Protein AF-A0A7J8R7D6-F1 (afdb_monomer_lite)

Foldseek 3Di:
DDVVVVLVPDQDDDPNDTDFDDDDDPPDDPVPDDRPDTDDDDDDPPDPPVRQDPVNVCVVCVVVPHDDDCPPVPRDDCDDDDDDDDDDDDDPDPPDD

pLDDT: mean 72.34, std 20.87, range [30.14, 92.94]

Secondary structure (DSSP, 8-state):
--HHHHHHTPSEEETTEEE----PPTT--GGG-------------S--TTT--HHHHHHHHHHHS----STT-------SS----------------

Sequence (97 aa):
MDLERVIKGSPWTFNNHLSVLHKLQRGVDPLKVSLIYSPLWVQLYNVPIGFVSKNLAIQMGNFIGEFMDDSFCEVRMMGGVETKEMGWDLSLRAQSQ

Structure (mmCIF, N/CA/C/O backbone):
data_AF-A0A7J8R7D6-F1
#
_entry.id   AF-A0A7J8R7D6-F1
#
loop_
_atom_site.group_PDB
_atom_site.id
_atom_site.type_symbol
_atom_site.label_atom_id
_atom_site.label_alt_id
_atom_site.label_comp_id
_atom_site.label_asym_id
_atom_site.label_entity_id
_atom_site.label_seq_id
_atom_site.pdbx_PDB_ins_code
_atom_site.Cartn_x
_atom_site.Cartn_y
_atom_site.Cartn_z
_atom_site.occupancy
_atom_site.B_iso_or_equiv
_atom_site.auth_seq_id
_atom_site.auth_comp_id
_atom_site.auth_asym_id
_atom_site.auth_atom_id
_atom_site.pdbx_PDB_model_num
ATOM 1 N N . MET A 1 1 ? -1.109 -13.038 23.042 1.00 54.47 1 MET A N 1
ATOM 2 C CA . MET A 1 1 ? -1.230 -13.008 21.569 1.00 54.47 1 MET A CA 1
ATOM 3 C C . MET A 1 1 ? -0.716 -11.669 21.093 1.00 54.47 1 MET A C 1
ATOM 5 O O . MET A 1 1 ? -1.029 -10.659 21.708 1.00 54.47 1 MET A O 1
ATOM 9 N N . ASP A 1 2 ? 0.136 -11.690 20.081 1.00 83.62 2 ASP A N 1
ATOM 10 C CA . ASP A 1 2 ? 1.065 -10.607 19.781 1.00 83.62 2 ASP A CA 1
ATOM 11 C C . ASP A 1 2 ? 0.456 -9.642 18.749 1.00 83.62 2 ASP A C 1
ATOM 13 O O . ASP A 1 2 ? 0.461 -9.915 17.549 1.00 83.62 2 ASP A O 1
ATOM 17 N N . LEU A 1 3 ? -0.160 -8.547 19.216 1.00 82.56 3 LEU A N 1
ATOM 18 C CA . LEU A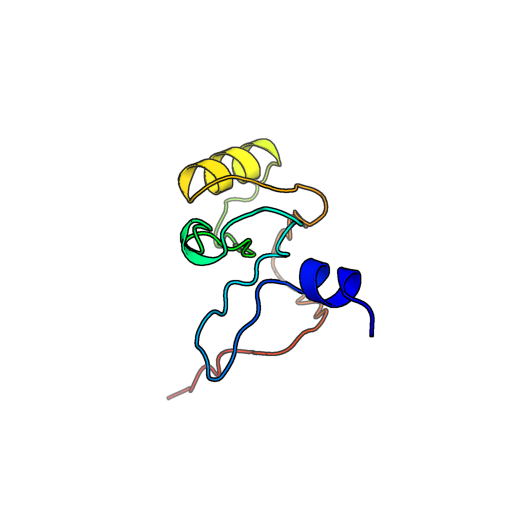 1 3 ? -0.834 -7.559 18.358 1.00 82.56 3 LEU A CA 1
ATOM 19 C C . LEU A 1 3 ? 0.112 -7.002 17.288 1.00 82.56 3 LEU A C 1
ATOM 21 O O . LEU A 1 3 ? -0.304 -6.776 16.155 1.00 82.56 3 LEU A O 1
ATOM 25 N N . GLU A 1 4 ? 1.387 -6.815 17.629 1.00 84.31 4 GLU A N 1
ATOM 26 C CA . GLU A 1 4 ? 2.387 -6.352 16.670 1.00 84.31 4 GLU A CA 1
ATOM 27 C C . GLU A 1 4 ? 2.560 -7.315 15.504 1.00 84.31 4 GLU A C 1
ATOM 29 O O . GLU A 1 4 ? 2.643 -6.872 14.363 1.00 84.31 4 GLU A O 1
ATOM 34 N N . ARG A 1 5 ? 2.567 -8.624 15.770 1.00 85.56 5 ARG A N 1
ATOM 35 C CA . ARG A 1 5 ? 2.656 -9.643 14.722 1.00 85.56 5 ARG A CA 1
ATOM 36 C C . ARG A 1 5 ? 1.456 -9.573 13.780 1.00 85.56 5 ARG A C 1
ATOM 38 O O . ARG A 1 5 ? 1.628 -9.712 12.575 1.00 85.56 5 ARG A O 1
ATOM 45 N N . VAL A 1 6 ? 0.257 -9.339 14.317 1.00 84.81 6 VAL A N 1
ATOM 46 C CA . VAL A 1 6 ? -0.964 -9.209 13.505 1.00 84.81 6 VAL A CA 1
ATOM 47 C C . VAL A 1 6 ? -0.901 -7.962 12.625 1.00 84.81 6 VAL A C 1
ATOM 49 O O . VAL A 1 6 ? -1.217 -8.025 11.445 1.00 84.81 6 VAL A O 1
ATOM 52 N N . ILE A 1 7 ? -0.449 -6.827 13.154 1.00 82.75 7 ILE A N 1
ATOM 53 C CA . ILE A 1 7 ? -0.338 -5.601 12.352 1.00 82.75 7 ILE A CA 1
ATOM 54 C C . ILE A 1 7 ? 0.771 -5.729 11.292 1.00 82.75 7 ILE A C 1
ATOM 56 O O . ILE A 1 7 ? 0.543 -5.402 10.127 1.00 82.75 7 ILE A O 1
ATOM 60 N N . LYS A 1 8 ? 1.937 -6.276 11.663 1.00 81.75 8 LYS A N 1
ATOM 61 C CA . LYS A 1 8 ? 3.077 -6.498 10.752 1.00 81.75 8 LYS A CA 1
ATOM 62 C C . LYS A 1 8 ? 2.793 -7.529 9.655 1.00 81.75 8 LYS A C 1
ATOM 64 O O . LYS A 1 8 ? 3.435 -7.477 8.619 1.00 81.75 8 LYS A O 1
ATOM 69 N N . GLY A 1 9 ? 1.859 -8.455 9.875 1.00 81.50 9 GLY A N 1
ATOM 70 C CA . GLY A 1 9 ? 1.470 -9.470 8.889 1.00 81.50 9 GLY A CA 1
ATOM 71 C C . GLY A 1 9 ? 0.428 -9.014 7.863 1.00 81.50 9 GLY A C 1
ATOM 72 O O . GLY A 1 9 ? -0.011 -9.833 7.065 1.00 81.50 9 GLY A O 1
ATOM 73 N N . SER A 1 10 ? -0.000 -7.747 7.892 1.00 80.50 10 SER A N 1
ATOM 74 C CA . SER A 1 10 ? -0.870 -7.195 6.846 1.00 80.50 10 SER A CA 1
ATOM 75 C C . SER A 1 10 ? -0.151 -7.148 5.482 1.00 80.50 10 SER A C 1
ATOM 77 O O . SER A 1 10 ? 1.077 -7.041 5.455 1.00 80.50 10 SER A O 1
ATOM 79 N N . PRO A 1 11 ? -0.872 -7.229 4.347 1.00 86.31 11 PRO A N 1
ATOM 80 C CA . PRO A 1 11 ? -2.332 -7.290 4.193 1.00 86.31 11 PRO A CA 1
ATOM 81 C C . PRO A 1 11 ? -2.936 -8.656 4.554 1.00 86.31 11 PRO A C 1
ATOM 83 O O . PRO A 1 11 ? -2.369 -9.702 4.256 1.00 86.31 11 PRO A O 1
ATOM 86 N N . TRP A 1 12 ? -4.132 -8.652 5.150 1.00 86.31 12 TRP A N 1
ATOM 87 C CA . TRP A 1 12 ? -4.854 -9.879 5.502 1.00 86.31 12 TRP A CA 1
ATOM 88 C C . TRP A 1 12 ? -5.951 -10.180 4.491 1.00 86.31 12 TRP A C 1
ATOM 90 O O . TRP A 1 12 ? -6.719 -9.294 4.118 1.00 86.31 12 TRP A O 1
ATOM 100 N N . THR A 1 13 ? -6.074 -11.443 4.099 1.00 88.75 13 THR A N 1
ATOM 101 C CA . THR A 1 13 ? -7.183 -11.912 3.268 1.00 88.75 13 THR A CA 1
ATOM 102 C C . THR A 1 13 ? -7.976 -12.990 3.997 1.00 88.75 13 THR A C 1
ATOM 104 O O . THR A 1 13 ? -7.425 -13.817 4.721 1.00 88.75 13 THR A O 1
ATOM 107 N N . PHE A 1 14 ? -9.294 -12.966 3.824 1.00 88.81 14 PHE A N 1
ATOM 108 C CA . PHE A 1 14 ? -10.203 -13.999 4.306 1.00 88.81 14 PHE A CA 1
ATOM 109 C C . PHE A 1 14 ? -11.202 -14.308 3.196 1.00 88.81 14 PHE A C 1
ATOM 111 O O . PHE A 1 14 ? -11.864 -13.401 2.698 1.00 88.81 14 PHE A O 1
ATOM 118 N N . ASN A 1 15 ? -11.289 -15.570 2.770 1.00 91.50 15 ASN A N 1
ATOM 119 C CA . ASN A 1 15 ? -12.121 -15.990 1.635 1.00 91.50 15 ASN A CA 1
ATOM 120 C C . ASN A 1 15 ? -11.892 -15.150 0.362 1.00 91.50 15 ASN A C 1
ATOM 122 O O . ASN A 1 15 ? -12.845 -14.754 -0.297 1.00 91.50 15 ASN A O 1
ATOM 126 N N . ASN A 1 16 ? -10.635 -14.847 0.027 1.00 87.31 16 ASN A N 1
ATOM 127 C CA . ASN A 1 16 ? -10.259 -13.977 -1.101 1.00 87.31 16 ASN A CA 1
ATOM 128 C C . ASN A 1 16 ? -10.782 -12.529 -1.010 1.00 87.31 16 ASN A C 1
ATOM 130 O O . ASN A 1 16 ? -10.735 -11.795 -1.995 1.00 87.31 16 ASN A O 1
ATOM 134 N N . HIS A 1 17 ? -11.230 -12.090 0.167 1.00 87.44 17 HIS A N 1
ATOM 135 C CA . HIS A 1 17 ? -11.583 -10.702 0.441 1.00 87.44 17 HIS A CA 1
ATOM 136 C C . HIS A 1 17 ? -10.506 -10.037 1.303 1.00 87.44 17 HIS A C 1
ATOM 138 O O . HIS A 1 17 ? -10.073 -10.591 2.318 1.00 87.44 17 HIS A O 1
ATOM 144 N N . LEU A 1 18 ? -10.078 -8.836 0.906 1.00 89.31 18 LEU A N 1
ATOM 145 C CA . LEU A 1 18 ? -9.123 -8.027 1.664 1.00 89.31 18 LEU A CA 1
ATOM 146 C C . LEU A 1 18 ? -9.775 -7.522 2.957 1.00 89.31 18 LEU A C 1
ATOM 148 O O . LEU A 1 18 ? -10.836 -6.902 2.926 1.00 89.31 18 LEU A O 1
ATOM 152 N N . SER A 1 19 ? -9.120 -7.769 4.088 1.00 89.31 19 SER A N 1
ATOM 153 C CA . SER A 1 19 ? -9.542 -7.297 5.406 1.00 89.31 19 SER A CA 1
ATOM 154 C C . SER A 1 19 ? -8.613 -6.187 5.888 1.00 89.31 19 SER A C 1
ATOM 156 O O . SER A 1 19 ? -7.427 -6.412 6.133 1.00 89.31 19 SER A O 1
ATOM 158 N N . VAL A 1 20 ? -9.161 -4.983 6.050 1.00 89.12 20 VAL A N 1
ATOM 159 C CA . VAL A 1 20 ? -8.428 -3.827 6.578 1.00 89.12 20 VAL A CA 1
ATOM 160 C C . VAL A 1 20 ? -8.579 -3.786 8.093 1.00 89.12 20 VAL A C 1
ATOM 162 O O . VAL A 1 20 ? -9.690 -3.734 8.617 1.00 89.12 20 VAL A O 1
ATOM 165 N N . LEU A 1 21 ? -7.452 -3.808 8.801 1.00 87.38 21 LEU A N 1
ATOM 166 C CA . LEU A 1 21 ? -7.407 -3.768 10.260 1.00 87.38 21 LEU A CA 1
ATOM 167 C C . LEU A 1 21 ? -6.773 -2.457 10.723 1.00 87.38 21 LEU A C 1
ATOM 169 O O . LEU A 1 21 ? -5.751 -2.033 10.191 1.00 87.38 21 LEU A O 1
ATOM 173 N N . HIS A 1 22 ? -7.345 -1.851 11.762 1.00 85.31 22 HIS A N 1
ATOM 174 C CA . HIS A 1 22 ? -6.793 -0.663 12.403 1.00 85.31 22 HIS A CA 1
ATOM 175 C C . HIS A 1 22 ? -6.716 -0.864 13.915 1.00 85.31 22 HIS A C 1
ATOM 177 O O . HIS A 1 22 ? -7.680 -1.289 14.556 1.00 85.31 22 HIS A O 1
ATOM 183 N N . LYS A 1 23 ? -5.566 -0.530 14.506 1.00 86.88 23 LYS A N 1
ATOM 184 C CA . LYS A 1 23 ? -5.399 -0.542 15.959 1.00 86.88 23 LYS A CA 1
ATOM 185 C C . LYS A 1 23 ? -6.091 0.683 16.551 1.00 86.88 23 LYS A C 1
ATOM 187 O O . LYS A 1 23 ? -5.557 1.786 16.487 1.00 86.88 23 LYS A O 1
ATOM 192 N N . LEU A 1 24 ? -7.253 0.477 17.165 1.00 89.19 24 LEU A N 1
ATOM 193 C CA . LEU A 1 24 ? -7.982 1.545 17.845 1.00 89.19 24 LEU A CA 1
ATOM 194 C C . LEU A 1 24 ? -7.162 2.122 19.004 1.00 89.19 24 LEU A C 1
ATOM 196 O O . LEU A 1 24 ? -6.702 1.397 19.890 1.00 89.19 24 LEU A O 1
ATOM 200 N N . GLN A 1 25 ? -6.996 3.442 18.994 1.00 88.69 25 GLN A N 1
ATOM 201 C CA . GLN A 1 25 ? -6.388 4.178 20.095 1.00 88.69 25 GLN A CA 1
ATOM 202 C C . GLN A 1 25 ? -7.452 4.577 21.122 1.00 88.69 25 GLN A C 1
ATOM 204 O O . GLN A 1 25 ? -8.632 4.743 20.807 1.00 88.69 25 GLN A O 1
ATOM 209 N N . ARG A 1 26 ? -7.040 4.731 22.383 1.00 92.69 26 ARG A N 1
ATOM 210 C CA . ARG A 1 26 ? -7.960 5.081 23.469 1.00 92.69 26 ARG A CA 1
ATOM 211 C C . ARG A 1 26 ? -8.542 6.478 23.234 1.00 92.69 26 ARG A C 1
ATOM 213 O O . ARG A 1 26 ? -7.795 7.418 22.996 1.00 92.69 26 ARG A O 1
ATOM 220 N N . GLY A 1 27 ? -9.864 6.605 23.338 1.00 92.25 27 GLY A N 1
ATOM 221 C CA . GLY A 1 27 ? -10.568 7.878 23.136 1.00 92.25 27 GLY A CA 1
ATOM 222 C C . GLY A 1 27 ? -10.892 8.210 21.676 1.00 92.25 27 GLY A C 1
ATOM 223 O O . GLY A 1 27 ? -11.525 9.232 21.428 1.00 92.25 27 GLY A O 1
ATOM 224 N N . VAL A 1 28 ? -10.512 7.354 20.722 1.00 92.88 28 VAL A N 1
ATOM 225 C CA . VAL A 1 28 ? -10.942 7.474 19.324 1.00 92.88 28 VAL A CA 1
ATOM 226 C C . VAL A 1 28 ? -12.302 6.805 19.152 1.00 92.88 28 VAL A C 1
ATOM 228 O O . VAL A 1 28 ? -12.499 5.672 19.589 1.00 92.88 28 VAL A O 1
ATOM 231 N N . ASP A 1 29 ? -13.231 7.508 18.505 1.00 92.94 29 ASP A N 1
ATOM 232 C CA . ASP A 1 29 ? -14.516 6.953 18.082 1.00 92.94 29 ASP A CA 1
ATOM 233 C C . ASP A 1 29 ? -14.289 5.955 16.932 1.00 92.94 29 ASP A C 1
ATOM 235 O O . ASP A 1 29 ? -13.849 6.375 15.855 1.00 92.94 29 ASP A O 1
ATOM 239 N N . PRO A 1 30 ? -14.585 4.655 17.118 1.00 91.12 30 PRO A N 1
ATOM 240 C CA . PRO A 1 30 ? -14.377 3.643 16.087 1.00 91.12 30 PRO A CA 1
ATOM 241 C C . PRO A 1 30 ? -15.132 3.936 14.788 1.00 91.12 30 PRO A C 1
ATOM 243 O O . PRO A 1 30 ? -14.659 3.560 13.720 1.00 91.12 30 PRO A O 1
ATOM 246 N N . LEU A 1 31 ? -16.271 4.633 14.857 1.00 92.25 31 LEU A N 1
ATOM 247 C CA . LEU A 1 31 ? -17.084 4.963 13.683 1.00 92.25 31 LEU A CA 1
ATOM 248 C C . LEU A 1 31 ? -16.465 6.070 12.822 1.00 92.25 31 LEU A C 1
ATOM 250 O O . LEU A 1 31 ? -16.861 6.249 11.673 1.00 92.25 31 LEU A O 1
ATOM 254 N N . LYS A 1 32 ? -15.493 6.812 13.363 1.00 92.62 32 LYS A N 1
ATOM 255 C CA . LYS A 1 32 ? -14.762 7.865 12.643 1.00 92.62 32 LYS A CA 1
ATOM 256 C C . LYS A 1 32 ? -13.451 7.372 12.036 1.00 92.62 32 LYS A C 1
ATOM 258 O O . LYS A 1 32 ? -12.771 8.141 11.359 1.00 92.62 32 LYS A O 1
ATOM 263 N N . VAL A 1 33 ? -13.073 6.117 12.279 1.00 90.25 33 VAL A N 1
ATOM 264 C CA . VAL A 1 33 ? -11.848 5.535 11.728 1.00 90.25 33 VAL A CA 1
ATOM 265 C C . VAL A 1 33 ? -12.097 5.099 10.290 1.00 90.25 33 VAL A C 1
ATOM 267 O O . VAL A 1 33 ? -12.932 4.240 10.021 1.00 90.25 33 VAL A O 1
ATOM 270 N N . SER A 1 34 ? -11.344 5.682 9.358 1.00 88.44 34 SER A N 1
ATOM 271 C CA . SER A 1 34 ? -11.411 5.313 7.946 1.00 88.44 34 SER A CA 1
ATOM 272 C C . SER A 1 34 ? -10.612 4.035 7.676 1.00 88.44 34 SER A C 1
ATOM 274 O O . SER A 1 34 ? -9.418 3.971 7.965 1.00 88.44 34 SER A O 1
ATOM 276 N N . LEU A 1 35 ? -11.271 3.025 7.104 1.00 88.38 35 LEU A N 1
ATOM 277 C CA . LEU A 1 35 ? -10.698 1.719 6.750 1.00 88.38 35 LEU A CA 1
ATOM 278 C C . LEU A 1 35 ? -10.636 1.529 5.227 1.00 88.38 35 LEU A C 1
ATOM 280 O O . LEU A 1 35 ? -11.037 0.494 4.703 1.00 88.38 35 LEU A O 1
ATOM 284 N N . ILE A 1 36 ? -10.183 2.555 4.506 1.00 89.50 36 ILE A N 1
ATOM 285 C CA . ILE A 1 36 ? -10.187 2.572 3.031 1.00 89.50 36 ILE A CA 1
ATOM 286 C C . ILE A 1 36 ? -8.813 2.301 2.401 1.00 89.50 36 ILE A C 1
ATOM 288 O O . ILE A 1 36 ? -8.721 2.170 1.186 1.00 89.50 36 ILE A O 1
ATOM 292 N N . TYR A 1 37 ? -7.757 2.202 3.213 1.00 84.69 37 TYR A N 1
ATOM 293 C CA . TYR A 1 37 ? -6.385 1.972 2.756 1.00 84.69 37 TYR A CA 1
ATOM 294 C C . TYR A 1 37 ? -5.796 0.715 3.396 1.00 84.69 37 TYR A C 1
ATOM 296 O O . TYR A 1 37 ? -6.057 0.421 4.563 1.00 84.69 37 TYR A O 1
ATOM 304 N N . SER A 1 38 ? -4.973 -0.012 2.641 1.00 85.19 38 SER A N 1
ATOM 305 C CA . SER A 1 38 ? -4.227 -1.176 3.122 1.00 85.19 38 SER A CA 1
ATOM 306 C C . SER A 1 38 ? -2.856 -1.227 2.445 1.00 85.19 38 SER A C 1
ATOM 308 O O . SER A 1 38 ? -2.798 -1.013 1.232 1.00 85.19 38 SER A O 1
ATOM 310 N N . PRO A 1 39 ? -1.765 -1.499 3.185 1.00 81.62 39 PRO A N 1
ATOM 311 C CA . PRO A 1 39 ? -0.458 -1.727 2.582 1.00 81.62 39 PRO A CA 1
ATOM 312 C C . PRO A 1 39 ? -0.487 -3.012 1.751 1.00 81.62 39 PRO A C 1
ATOM 314 O O . PRO A 1 39 ? -0.951 -4.050 2.220 1.00 81.62 39 PRO A O 1
ATOM 317 N N . LEU A 1 40 ? 0.012 -2.950 0.519 1.00 81.88 40 LEU A N 1
ATOM 318 C CA . LEU A 1 40 ? 0.046 -4.079 -0.409 1.00 81.88 40 LEU A CA 1
ATOM 319 C C . LEU A 1 40 ? 1.422 -4.171 -1.071 1.00 81.88 40 LEU A C 1
ATOM 321 O O . LEU A 1 40 ? 2.056 -3.155 -1.358 1.00 81.88 40 LEU A O 1
ATOM 325 N N . TRP A 1 41 ? 1.843 -5.397 -1.374 1.00 80.56 41 TRP A N 1
ATOM 326 C CA . TRP A 1 41 ? 3.001 -5.654 -2.224 1.00 80.56 41 TRP A CA 1
ATOM 327 C C . TRP A 1 41 ? 2.604 -5.543 -3.692 1.00 80.56 41 TRP A C 1
ATOM 329 O O . TRP A 1 41 ? 1.641 -6.172 -4.127 1.00 80.56 41 TRP A O 1
ATOM 339 N N . VAL A 1 42 ? 3.369 -4.770 -4.462 1.00 79.12 42 VAL A N 1
ATOM 340 C CA . VAL A 1 42 ? 3.186 -4.637 -5.910 1.00 79.12 42 VAL A CA 1
ATOM 341 C C . VAL A 1 42 ? 4.432 -5.152 -6.613 1.00 79.12 42 VAL A C 1
ATOM 343 O O . VAL A 1 42 ? 5.539 -4.684 -6.356 1.00 79.12 42 VAL A O 1
ATOM 346 N N . GLN A 1 43 ? 4.247 -6.106 -7.524 1.00 81.00 43 GLN A N 1
ATOM 347 C CA . GLN A 1 43 ? 5.315 -6.624 -8.370 1.00 81.00 43 GLN A CA 1
ATOM 348 C C . GLN A 1 43 ? 5.213 -6.020 -9.772 1.00 81.00 43 GLN A C 1
ATOM 350 O O . GLN A 1 43 ? 4.171 -6.092 -10.423 1.00 81.00 43 GLN A O 1
ATOM 355 N N . LEU A 1 44 ? 6.314 -5.434 -10.242 1.00 79.62 44 LEU A N 1
ATOM 356 C CA . LEU A 1 44 ? 6.426 -4.873 -11.585 1.00 79.62 44 LEU A CA 1
ATOM 357 C C . LEU A 1 44 ? 7.043 -5.914 -12.522 1.00 79.62 44 LEU A C 1
ATOM 359 O O . LEU A 1 44 ? 8.133 -6.421 -12.261 1.00 79.62 44 LEU A O 1
ATOM 363 N N . TYR A 1 45 ? 6.361 -6.213 -13.626 1.00 82.00 45 TYR A N 1
ATOM 364 C CA . TYR A 1 45 ? 6.840 -7.142 -14.651 1.00 82.00 45 TYR A CA 1
ATOM 365 C C . TYR A 1 45 ? 7.335 -6.393 -15.890 1.00 82.00 45 TYR A C 1
ATOM 367 O O . TYR A 1 45 ? 6.891 -5.282 -16.172 1.00 82.00 45 TYR A O 1
ATOM 375 N N . ASN A 1 46 ? 8.238 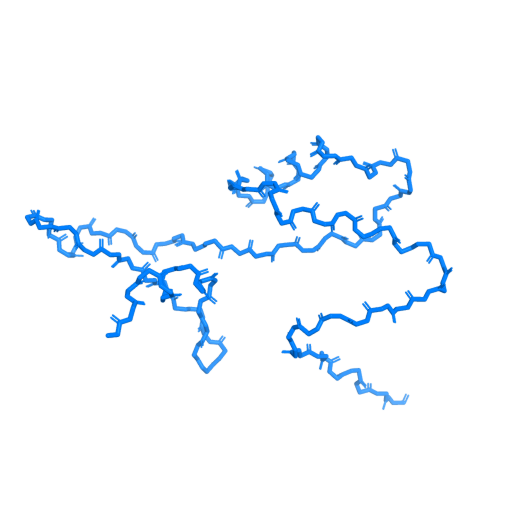-7.024 -16.649 1.00 82.31 46 ASN A N 1
ATOM 376 C CA . ASN A 1 46 ? 8.760 -6.521 -17.927 1.00 82.31 46 ASN A CA 1
ATOM 377 C C . ASN A 1 46 ? 9.442 -5.141 -17.854 1.00 82.31 46 ASN A C 1
ATOM 379 O O . ASN A 1 46 ? 9.455 -4.398 -18.835 1.00 82.31 46 ASN A O 1
ATOM 383 N N . VAL A 1 47 ? 10.038 -4.795 -16.709 1.00 82.44 47 VAL A N 1
ATOM 384 C CA . VAL A 1 47 ? 10.865 -3.587 -16.588 1.00 82.44 47 VAL A CA 1
ATOM 385 C C . VAL A 1 47 ? 12.187 -3.821 -17.333 1.00 82.44 47 VAL A C 1
ATOM 387 O O . VAL A 1 47 ? 12.890 -4.782 -17.011 1.00 82.44 47 VAL A O 1
ATOM 390 N N . PRO A 1 48 ? 12.561 -2.985 -18.321 1.00 84.12 48 PRO A N 1
ATOM 391 C CA . PRO A 1 48 ? 13.801 -3.191 -19.060 1.00 84.12 48 PRO A CA 1
ATOM 392 C C . PRO A 1 48 ? 15.024 -3.069 -18.140 1.00 84.12 48 PRO A C 1
ATOM 394 O O . PRO A 1 48 ? 15.056 -2.215 -17.256 1.00 84.12 48 PRO A O 1
ATOM 397 N N . ILE A 1 49 ? 16.058 -3.880 -18.387 1.00 76.38 49 ILE A N 1
ATOM 398 C CA . ILE A 1 49 ? 17.221 -4.078 -17.494 1.00 76.38 49 ILE A CA 1
ATOM 399 C C . ILE A 1 49 ? 17.949 -2.763 -17.125 1.00 76.38 49 ILE A C 1
ATOM 401 O O . ILE A 1 49 ? 18.519 -2.665 -16.046 1.00 76.38 49 ILE A O 1
ATOM 405 N N . GLY A 1 50 ? 17.876 -1.718 -17.959 1.00 81.75 50 GLY A N 1
ATOM 406 C CA . GLY A 1 50 ? 18.463 -0.397 -17.671 1.00 81.75 50 GLY A CA 1
ATOM 407 C C . GLY A 1 50 ? 17.582 0.580 -16.877 1.00 81.75 50 GLY A C 1
ATOM 408 O O . GLY A 1 50 ? 18.064 1.626 -16.458 1.00 81.75 50 GLY A O 1
ATOM 409 N N . PHE A 1 51 ? 16.299 0.272 -16.682 1.00 77.00 51 PHE A N 1
ATOM 410 C CA . PHE A 1 51 ? 15.332 1.144 -15.995 1.00 77.00 51 PHE A CA 1
ATOM 411 C C . PHE A 1 51 ? 15.103 0.738 -14.540 1.00 77.00 51 PHE A C 1
ATOM 413 O O . PHE A 1 51 ? 14.578 1.507 -13.735 1.00 77.00 51 PHE A O 1
ATOM 420 N N . VAL A 1 52 ? 15.534 -0.468 -14.198 1.00 80.81 52 VAL A N 1
ATOM 421 C CA . VAL A 1 52 ? 15.430 -1.050 -12.874 1.00 80.81 52 VAL A CA 1
ATOM 422 C C . VAL A 1 52 ? 16.265 -0.235 -11.873 1.00 80.81 52 VAL A C 1
ATOM 424 O O . VAL A 1 52 ? 17.484 -0.358 -11.791 1.00 80.81 52 VAL A O 1
ATOM 427 N N . SER A 1 53 ? 15.603 0.637 -11.113 1.00 82.88 53 SER A N 1
ATOM 428 C CA . SER A 1 53 ? 16.232 1.495 -10.106 1.00 82.88 53 SER A CA 1
ATOM 429 C C . SER A 1 53 ? 15.285 1.757 -8.939 1.00 82.88 53 SER A C 1
ATOM 431 O O . SER A 1 53 ? 14.063 1.766 -9.104 1.00 82.88 53 SER A O 1
ATOM 433 N N . LYS A 1 54 ? 15.845 2.042 -7.756 1.00 82.56 54 LYS A N 1
ATOM 434 C CA . LYS A 1 54 ? 15.059 2.434 -6.575 1.00 82.56 54 LYS A CA 1
ATOM 435 C C . LYS A 1 54 ? 14.179 3.658 -6.856 1.00 82.56 54 LYS A C 1
ATOM 437 O O . LYS A 1 54 ? 13.025 3.691 -6.449 1.00 82.56 54 LYS A O 1
ATOM 442 N N . ASN A 1 55 ? 14.696 4.639 -7.598 1.00 85.38 55 ASN A N 1
ATOM 443 C CA . ASN A 1 55 ? 13.932 5.834 -7.952 1.00 85.38 55 ASN A CA 1
ATOM 444 C C . ASN A 1 55 ? 12.737 5.512 -8.866 1.00 85.38 55 ASN A C 1
ATOM 446 O O . ASN A 1 55 ? 11.675 6.108 -8.713 1.00 85.38 55 ASN A O 1
ATOM 450 N 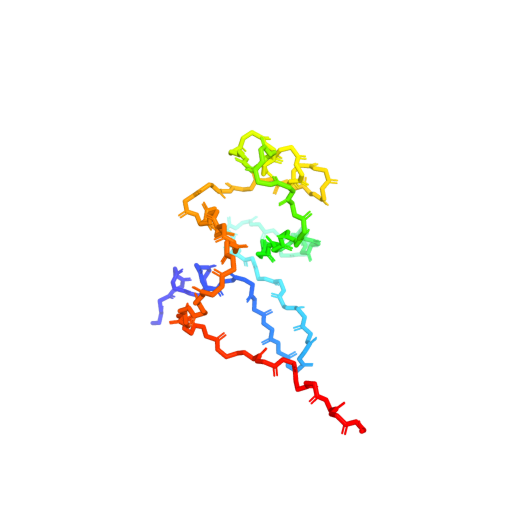N . LEU A 1 56 ? 12.880 4.563 -9.800 1.00 84.50 56 LEU A N 1
ATOM 451 C CA . LEU A 1 56 ? 11.748 4.111 -10.612 1.00 84.50 56 LEU A CA 1
ATOM 452 C C . LEU A 1 56 ? 10.696 3.402 -9.752 1.00 84.50 56 LEU A C 1
ATOM 454 O O . LEU A 1 56 ? 9.511 3.679 -9.907 1.00 84.50 56 LEU A O 1
ATOM 458 N N . ALA A 1 57 ? 11.121 2.531 -8.832 1.00 82.75 57 ALA A N 1
ATOM 459 C CA . ALA A 1 57 ? 10.213 1.825 -7.929 1.00 82.75 57 ALA A CA 1
ATOM 460 C C . ALA A 1 57 ? 9.408 2.797 -7.051 1.00 82.75 57 ALA A C 1
ATOM 462 O O . ALA A 1 57 ? 8.193 2.661 -6.955 1.00 82.75 57 ALA A O 1
ATOM 463 N N . ILE A 1 58 ? 10.061 3.822 -6.490 1.00 86.38 58 ILE A N 1
ATOM 464 C CA . ILE A 1 58 ? 9.394 4.877 -5.712 1.00 86.38 58 ILE A CA 1
ATOM 465 C C . ILE A 1 58 ? 8.401 5.648 -6.587 1.00 86.38 58 ILE A C 1
ATOM 467 O O . ILE A 1 58 ? 7.256 5.838 -6.190 1.00 86.38 58 ILE A O 1
ATOM 471 N N . GLN A 1 59 ? 8.807 6.073 -7.788 1.00 88.88 59 GLN A N 1
ATOM 472 C CA . GLN A 1 59 ? 7.925 6.809 -8.701 1.00 88.88 59 GLN A CA 1
ATOM 473 C C . GLN A 1 59 ? 6.705 5.982 -9.121 1.00 88.88 59 GLN A C 1
ATOM 475 O O . GLN A 1 59 ? 5.592 6.497 -9.109 1.00 88.88 59 GLN A O 1
ATOM 480 N N . MET A 1 60 ? 6.889 4.704 -9.457 1.00 87.38 60 MET A N 1
ATOM 481 C CA . MET A 1 60 ? 5.786 3.809 -9.816 1.00 87.38 60 MET A CA 1
ATOM 482 C C . MET A 1 60 ? 4.892 3.486 -8.615 1.00 87.38 60 MET A C 1
ATOM 484 O O . MET A 1 60 ? 3.672 3.497 -8.749 1.00 87.38 60 MET A O 1
ATOM 488 N N . GLY A 1 61 ? 5.473 3.249 -7.437 1.00 86.81 61 GLY A N 1
ATOM 489 C CA . GLY A 1 61 ? 4.717 3.055 -6.201 1.00 86.81 61 GLY A CA 1
ATOM 490 C C . GLY A 1 61 ? 3.847 4.269 -5.877 1.00 86.81 61 GLY A C 1
ATOM 491 O O . GLY A 1 61 ? 2.653 4.113 -5.645 1.00 86.81 61 GLY A O 1
ATOM 492 N N . ASN A 1 62 ? 4.417 5.472 -5.983 1.00 90.19 62 ASN A N 1
ATOM 493 C CA . ASN A 1 62 ? 3.702 6.738 -5.792 1.00 90.19 62 ASN A CA 1
ATOM 494 C C . ASN A 1 62 ? 2.688 7.054 -6.902 1.00 90.19 62 ASN A C 1
ATOM 496 O O . ASN A 1 62 ? 1.785 7.863 -6.712 1.00 90.19 62 ASN A O 1
ATOM 500 N N . PHE A 1 63 ? 2.841 6.451 -8.081 1.00 90.50 63 PHE A N 1
ATOM 501 C CA . PHE A 1 63 ? 1.849 6.554 -9.147 1.00 90.50 63 PHE A CA 1
ATOM 502 C C . PHE A 1 63 ? 0.619 5.679 -8.861 1.00 90.50 63 PHE A C 1
ATOM 504 O O . PHE A 1 63 ? -0.502 6.082 -9.160 1.00 90.50 63 PHE A O 1
ATOM 511 N N . ILE A 1 64 ? 0.818 4.490 -8.282 1.00 87.88 64 ILE A N 1
ATOM 512 C CA . ILE A 1 64 ? -0.268 3.559 -7.932 1.00 87.88 64 ILE A CA 1
ATOM 513 C C . ILE A 1 64 ? -0.954 3.972 -6.620 1.00 87.88 64 ILE A C 1
ATOM 515 O O . ILE A 1 64 ? -2.168 3.824 -6.484 1.00 87.88 64 ILE A O 1
ATOM 519 N N . GLY A 1 65 ? -0.191 4.480 -5.655 1.00 87.75 65 GLY A N 1
ATOM 520 C CA . GLY A 1 65 ? -0.674 4.867 -4.334 1.00 87.75 65 GLY A CA 1
ATOM 521 C C . GLY A 1 65 ? 0.381 5.656 -3.567 1.00 87.75 65 GLY A C 1
ATOM 522 O O . GLY A 1 65 ? 0.993 6.563 -4.112 1.00 87.75 65 GLY A O 1
ATOM 523 N N . GLU A 1 66 ? 0.598 5.317 -2.299 1.00 87.62 66 GLU A N 1
ATOM 524 C CA . GLU A 1 66 ? 1.681 5.880 -1.489 1.00 87.62 66 GLU A CA 1
ATOM 525 C C . GLU A 1 66 ? 2.765 4.818 -1.294 1.00 87.62 66 GLU A C 1
ATOM 527 O O . GLU A 1 66 ? 2.498 3.725 -0.788 1.00 87.62 66 GLU A O 1
ATOM 532 N N . 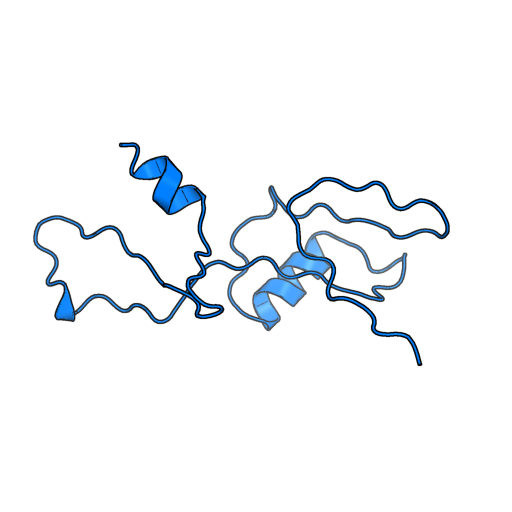PHE A 1 67 ? 3.996 5.117 -1.711 1.00 85.88 67 PHE A N 1
ATOM 533 C CA . PHE A 1 67 ? 5.127 4.232 -1.473 1.00 85.88 67 PHE A CA 1
ATOM 534 C C . PHE A 1 67 ? 5.514 4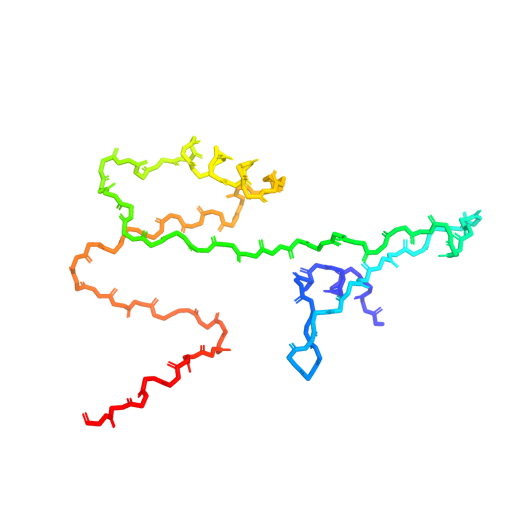.267 0.011 1.00 85.88 67 PHE A C 1
ATOM 536 O O . PHE A 1 67 ? 5.975 5.291 0.510 1.00 85.88 67 PHE A O 1
ATOM 543 N N . MET A 1 68 ? 5.338 3.144 0.710 1.00 76.88 68 MET A N 1
ATOM 544 C CA . MET A 1 68 ? 5.527 3.090 2.163 1.00 76.88 68 MET A CA 1
ATOM 545 C C . MET A 1 68 ? 6.936 2.693 2.611 1.00 76.88 68 MET A C 1
ATOM 547 O O . MET A 1 68 ? 7.408 3.219 3.615 1.00 76.88 68 MET A O 1
ATOM 551 N N . ASP A 1 69 ? 7.592 1.748 1.933 1.00 70.38 69 ASP A N 1
ATOM 552 C CA . ASP A 1 69 ? 8.847 1.176 2.434 1.00 70.38 69 ASP A CA 1
ATOM 553 C C . ASP A 1 69 ? 9.701 0.564 1.311 1.00 70.38 69 ASP A C 1
ATOM 555 O O . ASP A 1 69 ? 9.195 -0.127 0.426 1.00 70.38 69 ASP A O 1
ATOM 559 N N . ASP A 1 70 ? 11.010 0.813 1.364 1.00 57.22 70 ASP A N 1
ATOM 560 C CA . ASP A 1 70 ? 12.027 0.280 0.458 1.00 57.22 70 ASP A CA 1
ATOM 561 C C . ASP A 1 70 ? 12.720 -0.979 0.989 1.00 57.22 70 ASP A C 1
ATOM 563 O O . ASP A 1 70 ? 13.388 -1.669 0.217 1.00 57.22 70 ASP A O 1
ATOM 567 N N . SER A 1 71 ? 12.536 -1.318 2.267 1.00 52.47 71 SER A N 1
ATOM 568 C CA . SER A 1 71 ? 13.169 -2.475 2.915 1.00 52.47 71 SER A CA 1
ATOM 569 C C . SER A 1 71 ? 12.716 -3.826 2.346 1.00 52.47 71 SER A C 1
ATOM 571 O O . SER A 1 71 ? 13.390 -4.839 2.527 1.00 52.47 71 SER A O 1
ATOM 573 N N . PHE A 1 72 ? 11.632 -3.823 1.574 1.00 47.66 72 PHE A N 1
ATOM 574 C CA . PHE A 1 72 ? 11.114 -4.972 0.838 1.00 47.66 72 PHE A CA 1
ATOM 575 C C . PHE A 1 72 ? 11.161 -4.789 -0.686 1.00 47.66 72 PHE A C 1
ATOM 577 O O . PHE A 1 72 ? 10.685 -5.654 -1.424 1.00 47.66 72 PHE A O 1
ATOM 584 N N . CYS A 1 73 ? 11.736 -3.689 -1.192 1.00 46.06 73 CYS A N 1
ATOM 585 C CA . CYS A 1 73 ? 12.049 -3.558 -2.614 1.00 46.06 73 CYS A CA 1
ATOM 586 C C . CYS A 1 73 ? 13.234 -4.466 -2.964 1.00 46.06 73 CYS A C 1
ATOM 588 O O . CYS A 1 73 ? 14.342 -4.012 -3.247 1.00 46.06 73 CYS A O 1
ATOM 590 N N . GLU A 1 74 ? 12.989 -5.773 -2.979 1.00 44.62 74 GLU A N 1
ATOM 591 C CA . GLU A 1 74 ? 13.887 -6.725 -3.605 1.00 44.62 74 GLU A CA 1
ATOM 592 C C . GLU A 1 74 ? 13.685 -6.609 -5.114 1.00 44.62 74 GLU A C 1
ATOM 594 O O . GLU A 1 74 ? 12.765 -7.161 -5.720 1.00 44.62 74 GLU A O 1
ATOM 599 N N . VAL A 1 75 ? 14.537 -5.804 -5.731 1.00 44.34 75 VAL A N 1
ATOM 600 C CA . VAL A 1 75 ? 14.579 -5.658 -7.174 1.00 44.34 75 VAL A CA 1
ATOM 601 C C . VAL A 1 75 ? 15.110 -6.962 -7.773 1.00 44.34 75 VAL A C 1
ATOM 603 O O . VAL A 1 75 ? 16.314 -7.165 -7.927 1.00 44.34 75 VAL A O 1
ATOM 606 N N . ARG A 1 76 ? 14.198 -7.882 -8.092 1.00 46.28 76 ARG A N 1
ATOM 607 C CA . ARG A 1 76 ? 14.536 -9.136 -8.767 1.00 46.28 76 ARG A CA 1
ATOM 608 C C . ARG A 1 76 ? 14.697 -8.872 -10.258 1.00 46.28 76 ARG A C 1
ATOM 610 O O . ARG A 1 76 ? 13.719 -8.755 -10.992 1.00 46.28 76 ARG A O 1
ATOM 617 N N . MET A 1 77 ? 15.945 -8.787 -10.713 1.00 40.38 77 MET A N 1
ATOM 618 C CA . MET A 1 77 ? 16.246 -8.848 -12.140 1.00 40.38 77 MET A CA 1
ATOM 619 C C . MET A 1 77 ? 16.031 -10.288 -12.607 1.00 40.38 77 MET A C 1
ATOM 621 O O . MET A 1 77 ? 16.849 -11.158 -12.322 1.00 40.38 77 MET A O 1
ATOM 625 N N . MET A 1 78 ? 14.943 -10.559 -13.331 1.00 41.03 78 MET A N 1
ATOM 626 C CA . MET A 1 78 ? 14.840 -11.798 -14.104 1.00 41.03 78 MET A CA 1
ATOM 627 C C . MET A 1 78 ? 15.699 -11.662 -15.368 1.00 41.03 78 MET A C 1
ATOM 629 O O . MET A 1 78 ? 15.199 -11.413 -16.461 1.00 41.03 78 MET A O 1
ATOM 633 N N . GLY A 1 79 ? 17.018 -11.784 -15.199 1.00 34.62 79 GLY A N 1
ATOM 634 C CA . GLY A 1 79 ? 17.882 -12.261 -16.275 1.00 34.62 79 GLY A CA 1
ATOM 635 C C . GLY A 1 79 ? 17.516 -13.718 -16.558 1.00 34.62 79 GLY 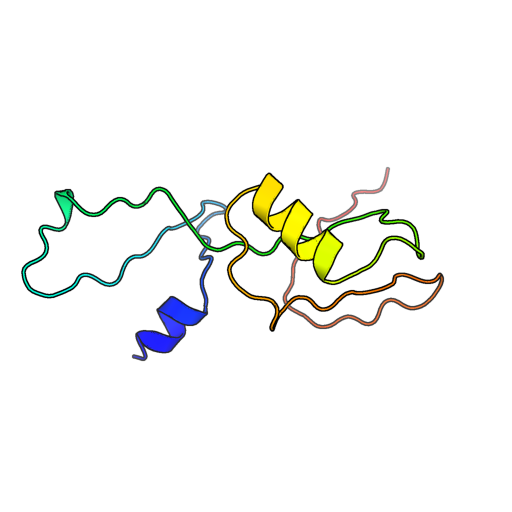A C 1
ATOM 636 O O . GLY A 1 79 ? 17.195 -14.457 -15.630 1.00 34.62 79 GLY A O 1
ATOM 637 N N . GLY A 1 80 ? 17.474 -14.114 -17.829 1.00 43.06 80 GLY A N 1
ATOM 638 C CA . GLY A 1 80 ? 17.088 -15.470 -18.217 1.00 43.06 80 GLY A CA 1
ATOM 639 C C . GLY A 1 80 ? 17.815 -16.548 -17.402 1.00 43.06 80 GLY A C 1
ATOM 640 O O . GLY A 1 80 ? 19.031 -16.495 -17.259 1.00 43.06 80 GLY A O 1
ATOM 641 N N . VAL A 1 81 ? 17.032 -17.529 -16.938 1.00 46.59 81 VAL A N 1
ATOM 642 C CA . VAL A 1 81 ? 17.436 -18.763 -16.238 1.00 46.59 81 VAL A CA 1
ATOM 643 C C . VAL A 1 81 ? 17.970 -18.556 -14.813 1.00 46.59 81 VAL A C 1
ATOM 645 O O . VAL A 1 81 ? 19.169 -18.509 -14.590 1.00 46.59 81 VAL A O 1
ATOM 648 N N . GLU A 1 82 ? 17.057 -18.476 -13.840 1.00 34.09 82 GLU A N 1
ATOM 649 C CA . GLU A 1 82 ? 16.930 -19.422 -12.710 1.00 34.09 82 GLU A CA 1
ATOM 650 C C . GLU A 1 82 ? 15.922 -18.855 -11.692 1.00 34.09 82 GLU A C 1
ATOM 652 O O . GLU A 1 82 ? 16.155 -17.858 -11.008 1.00 34.09 82 GLU A O 1
ATOM 657 N N . THR A 1 83 ? 14.749 -19.482 -11.606 1.00 39.78 83 THR A N 1
ATOM 658 C CA . THR A 1 83 ? 13.742 -19.191 -10.583 1.00 39.78 83 THR A CA 1
ATOM 659 C C . THR A 1 83 ? 14.195 -19.777 -9.256 1.00 39.78 83 THR A C 1
ATOM 661 O O . THR A 1 83 ? 14.088 -20.984 -9.045 1.00 39.78 83 THR A O 1
ATOM 664 N N . LYS A 1 84 ? 14.660 -18.924 -8.340 1.00 30.14 84 LYS A N 1
ATOM 665 C CA . LYS A 1 84 ? 14.823 -19.307 -6.938 1.00 30.14 84 LYS A CA 1
ATOM 666 C C . LYS A 1 84 ? 13.574 -18.915 -6.153 1.00 30.14 84 LYS A C 1
ATOM 668 O O . LYS A 1 84 ? 13.331 -17.737 -5.872 1.00 30.14 84 LYS A O 1
ATOM 673 N N . GLU A 1 85 ? 12.767 -19.928 -5.855 1.00 40.25 85 GLU A N 1
ATOM 674 C CA . GLU A 1 85 ? 11.634 -19.832 -4.942 1.00 40.25 85 GLU A CA 1
ATOM 675 C C . GLU A 1 85 ? 12.102 -19.389 -3.556 1.00 40.25 85 GLU A C 1
ATOM 677 O O . GLU A 1 85 ? 13.032 -19.949 -2.977 1.00 40.25 85 GLU A O 1
ATOM 682 N N . MET A 1 86 ? 11.396 -18.408 -3.009 1.00 35.28 86 MET A N 1
ATOM 683 C CA . MET A 1 86 ? 11.270 -18.210 -1.572 1.00 35.28 86 MET A CA 1
ATOM 684 C C . MET A 1 86 ? 9.766 -18.043 -1.339 1.00 35.28 86 MET A C 1
ATOM 686 O O . MET A 1 86 ? 9.176 -17.122 -1.904 1.00 35.28 86 MET A O 1
ATOM 690 N N . GLY A 1 87 ? 9.158 -18.986 -0.607 1.00 35.47 87 GLY A N 1
ATOM 691 C CA . GLY A 1 87 ? 7.723 -19.017 -0.277 1.00 35.47 87 GLY A CA 1
ATOM 692 C C . GLY A 1 87 ? 7.227 -17.689 0.313 1.00 35.47 87 GLY A C 1
ATOM 693 O O . GLY A 1 87 ? 8.012 -16.929 0.876 1.00 35.47 87 GLY A O 1
ATOM 694 N N . TRP A 1 88 ? 5.951 -17.332 0.159 1.00 45.31 88 TRP A N 1
ATOM 695 C CA . TRP A 1 88 ? 4.787 -18.132 0.557 1.00 45.31 88 TRP A CA 1
ATOM 696 C C . TRP A 1 88 ? 3.729 -18.223 -0.560 1.00 45.31 88 TRP A C 1
ATOM 698 O O . TRP A 1 88 ? 3.252 -17.216 -1.074 1.00 45.31 88 TRP A O 1
ATOM 708 N N . ASP A 1 89 ? 3.484 -19.464 -0.978 1.00 43.19 89 ASP A N 1
ATOM 709 C CA . ASP A 1 89 ? 2.335 -20.007 -1.712 1.00 43.19 89 ASP A CA 1
ATOM 710 C C . ASP A 1 89 ? 1.252 -19.061 -2.280 1.00 43.19 89 ASP A C 1
ATOM 712 O O . ASP A 1 89 ? 0.375 -18.571 -1.581 1.00 43.19 89 ASP A O 1
ATOM 716 N N . LEU A 1 90 ? 1.221 -18.951 -3.614 1.00 37.31 90 LEU A N 1
ATOM 717 C CA . LEU A 1 90 ? 0.104 -19.391 -4.468 1.00 37.31 90 LEU A CA 1
ATOM 718 C C . LEU A 1 90 ? 0.472 -19.104 -5.928 1.00 37.31 90 LEU A C 1
ATOM 720 O O . LEU A 1 90 ? 0.231 -18.032 -6.482 1.00 37.31 90 LEU A O 1
ATOM 724 N N . SER A 1 91 ? 1.055 -20.109 -6.572 1.00 40.09 91 SER A N 1
ATOM 725 C CA . SER A 1 91 ? 1.052 -20.223 -8.021 1.00 40.09 91 SER A CA 1
ATOM 726 C C . SER A 1 91 ? -0.403 -20.208 -8.498 1.00 40.09 91 SER A C 1
ATOM 728 O O . SER A 1 91 ? -1.169 -21.147 -8.266 1.00 40.09 91 SER A O 1
ATOM 730 N N . LEU A 1 92 ? -0.803 -19.124 -9.169 1.00 33.94 92 LEU A N 1
ATOM 731 C CA . LEU A 1 92 ? -1.976 -19.151 -10.034 1.00 33.94 92 LEU A CA 1
ATOM 732 C C . LEU A 1 92 ? -1.722 -20.262 -11.048 1.00 33.94 92 LEU A C 1
ATOM 734 O O . LEU A 1 92 ? -0.834 -20.159 -11.893 1.00 33.94 92 LEU A O 1
ATOM 738 N N . ARG A 1 93 ? -2.452 -21.367 -10.887 1.00 35.22 93 ARG A N 1
ATOM 739 C CA . ARG A 1 93 ? -2.418 -22.514 -11.787 1.00 35.22 93 ARG A CA 1
ATOM 740 C C . ARG A 1 93 ? -2.640 -21.995 -13.202 1.00 35.22 93 ARG A C 1
ATOM 742 O O . ARG A 1 93 ? -3.758 -21.635 -13.559 1.00 35.22 93 ARG A O 1
ATOM 749 N N . ALA A 1 94 ? -1.582 -21.985 -14.003 1.00 34.16 94 ALA A N 1
ATOM 750 C CA . ALA A 1 94 ? -1.726 -22.010 -15.441 1.00 34.16 94 ALA A CA 1
ATOM 751 C C . ALA A 1 94 ? -2.408 -23.344 -15.767 1.00 34.16 94 ALA A C 1
ATOM 753 O O . ALA A 1 94 ? -1.792 -24.405 -15.681 1.00 34.16 94 ALA A O 1
ATOM 754 N N . GLN A 1 95 ? -3.711 -23.314 -16.040 1.00 38.62 95 GLN A N 1
ATOM 755 C CA . GLN A 1 95 ? -4.356 -24.435 -16.706 1.00 38.62 95 GLN A CA 1
ATOM 756 C C . GLN A 1 95 ? -3.873 -24.407 -18.154 1.00 38.62 95 GLN A C 1
ATOM 758 O O . GLN A 1 95 ? -4.201 -23.486 -18.899 1.00 38.62 95 GLN A O 1
ATOM 763 N N . SER A 1 96 ? -3.050 -25.385 -18.525 1.00 39.88 96 SER A N 1
ATOM 764 C CA . SER A 1 96 ? -2.754 -25.666 -19.924 1.00 39.88 96 SER A CA 1
ATOM 765 C C . SER A 1 96 ? -3.989 -26.299 -20.566 1.00 39.88 96 SER A C 1
ATOM 767 O O . SER A 1 96 ? -4.514 -27.283 -20.036 1.00 39.88 96 SER A O 1
ATOM 769 N N . GLN A 1 97 ? -4.426 -25.753 -21.698 1.00 38.41 97 GLN A N 1
ATOM 770 C CA . GLN A 1 97 ? -5.036 -26.560 -22.755 1.00 38.41 97 GLN A CA 1
ATOM 771 C C . GLN A 1 97 ? -3.932 -27.068 -23.676 1.00 38.41 97 GLN A C 1
ATOM 773 O O . GLN A 1 97 ? -2.954 -26.310 -23.872 1.00 38.41 97 GLN A O 1
#

Radius of gyration: 17.62 Å; chains: 1; bounding box: 36×34×46 Å

Organism: Gossypium davidsonii (NCBI:txid34287)